Protein AF-A0A6I2WHB7-F1 (afdb_monomer_lite)

Radius of gyration: 14.69 Å; chains: 1; bounding box: 40×32×26 Å

Secondary structure (DSSP, 8-state):
-----------S--------HHHHHHHHHHHHHHHS-HHHHHHHHHHH-EE-TTS-EEPP--

Structure (mmCIF, N/CA/C/O backbone):
data_AF-A0A6I2WHB7-F1
#
_entry.id   AF-A0A6I2WHB7-F1
#
loop_
_atom_site.group_PDB
_atom_site.id
_atom_site.type_symbol
_atom_site.label_atom_id
_atom_site.label_alt_id
_atom_site.label_comp_id
_atom_site.label_asym_id
_atom_site.label_entity_id
_atom_site.label_seq_id
_atom_site.pdbx_PDB_ins_code
_atom_site.Cartn_x
_atom_site.Cartn_y
_atom_site.Cartn_z
_atom_site.occupancy
_atom_site.B_iso_or_equiv
_atom_site.auth_seq_id
_atom_site.auth_comp_id
_atom_site.auth_asym_id
_atom_site.auth_atom_id
_atom_site.pdbx_PDB_model_num
ATOM 1 N N . MET A 1 1 ? -25.459 -1.319 11.668 1.00 54.50 1 MET A N 1
ATOM 2 C CA . MET A 1 1 ? -25.347 -2.792 11.790 1.00 54.50 1 MET A CA 1
ATOM 3 C C . MET A 1 1 ? -24.064 -3.205 11.083 1.00 54.50 1 MET A C 1
ATOM 5 O O . MET A 1 1 ? -23.936 -2.817 9.930 1.00 54.50 1 MET A O 1
ATOM 9 N N . PRO A 1 2 ? -23.094 -3.884 11.720 1.00 57.31 2 PRO A N 1
ATOM 10 C CA . PRO A 1 2 ? -21.882 -4.291 11.013 1.00 57.31 2 PRO A CA 1
ATOM 11 C C . PRO A 1 2 ? -22.207 -5.453 10.064 1.00 57.31 2 PRO A C 1
ATOM 13 O O . PRO A 1 2 ? -22.860 -6.421 10.461 1.00 57.31 2 PRO A O 1
ATOM 16 N N . SER A 1 3 ? -21.794 -5.335 8.802 1.00 67.88 3 SER A N 1
ATOM 17 C CA . SER A 1 3 ? -21.892 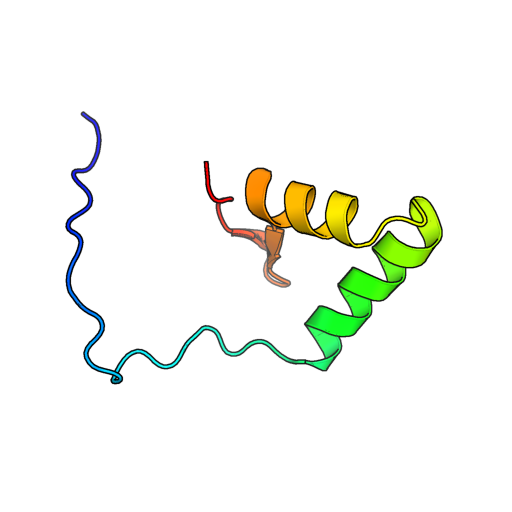-6.399 7.803 1.00 67.88 3 SER A CA 1
ATOM 18 C C . SER A 1 3 ? -21.077 -7.601 8.275 1.00 67.88 3 SER A C 1
ATOM 20 O O . SER A 1 3 ? -19.878 -7.484 8.523 1.00 67.88 3 SER A O 1
ATOM 22 N N . LYS A 1 4 ? -21.721 -8.756 8.443 1.00 78.12 4 LYS A N 1
ATOM 23 C CA . LYS A 1 4 ? -21.030 -9.985 8.840 1.00 78.12 4 LYS A CA 1
ATOM 24 C C . LYS A 1 4 ? -20.197 -10.486 7.663 1.00 78.12 4 LYS A C 1
ATOM 26 O O . LYS A 1 4 ? -20.755 -10.887 6.646 1.00 78.12 4 LYS A O 1
ATOM 31 N N . PHE A 1 5 ? -18.878 -10.475 7.811 1.00 80.00 5 PHE A N 1
ATOM 32 C CA . PHE A 1 5 ? -17.980 -11.134 6.869 1.00 80.00 5 PHE A CA 1
ATOM 33 C C . PHE A 1 5 ? -18.024 -12.643 7.110 1.00 80.00 5 PHE A C 1
ATOM 35 O O . PHE A 1 5 ? -17.992 -13.098 8.254 1.00 80.00 5 PHE A O 1
ATOM 42 N N . THR A 1 6 ? -18.137 -13.415 6.031 1.00 76.44 6 THR A N 1
ATOM 43 C CA . THR A 1 6 ? -18.108 -14.879 6.078 1.00 76.44 6 THR A CA 1
ATOM 44 C C . THR A 1 6 ? -16.825 -15.335 5.409 1.00 76.44 6 THR A C 1
ATOM 46 O O . THR A 1 6 ? -16.585 -15.012 4.250 1.00 76.44 6 THR A O 1
ATOM 49 N N . TYR A 1 7 ? -15.994 -16.055 6.156 1.00 80.06 7 TYR A N 1
ATOM 50 C CA . TYR A 1 7 ? -14.732 -16.587 5.665 1.00 80.06 7 TYR A CA 1
ATOM 51 C C . TYR A 1 7 ? -14.943 -18.016 5.175 1.00 80.06 7 TYR A C 1
ATOM 53 O O . TYR A 1 7 ? -15.579 -18.827 5.850 1.00 80.06 7 TYR A O 1
ATOM 61 N N . SER A 1 8 ? -14.383 -18.335 4.016 1.00 80.69 8 SER A N 1
ATOM 62 C CA . SER A 1 8 ? -14.350 -19.687 3.469 1.00 80.69 8 SER A CA 1
ATOM 63 C C . SER A 1 8 ? -12.931 -20.039 3.050 1.00 80.69 8 SER A C 1
ATOM 65 O O . SER A 1 8 ? -12.098 -19.167 2.800 1.00 80.69 8 SER A O 1
ATOM 67 N N . ARG A 1 9 ? -12.642 -21.340 2.976 1.00 84.62 9 ARG A N 1
ATOM 68 C CA . ARG A 1 9 ? -11.375 -21.819 2.422 1.00 84.62 9 ARG A CA 1
ATOM 69 C C . ARG A 1 9 ? -11.309 -21.458 0.936 1.00 84.62 9 ARG A C 1
ATOM 71 O O . ARG A 1 9 ? -12.310 -21.585 0.236 1.00 84.62 9 ARG A O 1
ATOM 78 N N . TRP A 1 10 ? -10.141 -21.017 0.482 1.00 81.38 10 TRP A N 1
ATOM 79 C CA . TRP A 1 10 ? -9.904 -20.705 -0.925 1.00 81.38 10 TRP A CA 1
ATOM 80 C C . TRP A 1 10 ? -9.927 -21.989 -1.761 1.00 81.38 10 TRP A C 1
ATOM 82 O O . TRP A 1 10 ? -9.281 -22.973 -1.403 1.00 81.38 10 TRP A O 1
ATOM 92 N N . ASP A 1 11 ? -10.686 -21.975 -2.853 1.00 86.25 11 ASP A N 1
ATOM 93 C CA . ASP A 1 11 ? -10.883 -23.108 -3.764 1.00 86.25 11 ASP A CA 1
ATOM 94 C C . ASP A 1 11 ? -10.003 -23.023 -5.025 1.00 86.25 11 ASP A C 1
ATOM 96 O O . ASP A 1 11 ? -10.173 -23.800 -5.961 1.00 86.25 11 ASP A O 1
ATOM 100 N N . GLY A 1 12 ? -9.066 -22.069 -5.063 1.00 80.94 12 GLY A N 1
ATOM 101 C CA . GLY A 1 12 ? -8.162 -21.845 -6.192 1.00 80.94 12 GLY A CA 1
ATOM 102 C C . GLY A 1 12 ? -8.805 -21.157 -7.401 1.00 80.94 12 GLY A C 1
ATOM 103 O O . GLY A 1 12 ? -8.090 -20.791 -8.329 1.00 80.94 12 GLY A O 1
ATOM 104 N N . SER A 1 13 ? -10.127 -20.945 -7.404 1.00 80.38 13 SER A N 1
ATOM 105 C CA . SER A 1 13 ? -10.846 -20.334 -8.533 1.00 80.38 13 SER A CA 1
ATOM 106 C C . SER A 1 13 ? -10.755 -18.807 -8.552 1.00 80.38 13 SER A C 1
ATOM 108 O O . SER A 1 13 ? -10.903 -18.181 -9.606 1.00 80.38 13 SER A O 1
ATOM 110 N N . GLN A 1 14 ? -10.494 -18.192 -7.396 1.00 79.44 14 GLN A N 1
ATOM 111 C CA . GLN A 1 14 ? -10.305 -16.748 -7.311 1.00 79.44 14 GLN A CA 1
ATOM 112 C C . GLN A 1 14 ? -8.959 -16.400 -7.935 1.00 79.44 14 GLN A C 1
ATOM 114 O O . GLN A 1 14 ? -7.906 -16.529 -7.312 1.00 79.44 14 GLN A O 1
ATOM 119 N N . ARG A 1 15 ? -9.015 -15.965 -9.192 1.00 69.19 15 ARG A N 1
ATOM 120 C CA . ARG A 1 15 ? -7.948 -15.180 -9.801 1.00 69.19 15 ARG A CA 1
ATOM 121 C C . ARG A 1 15 ? -7.867 -13.883 -8.998 1.00 69.19 15 ARG A C 1
ATOM 123 O O . ARG A 1 15 ? -8.894 -13.236 -8.795 1.00 69.19 15 ARG A O 1
ATOM 130 N N . GLY A 1 16 ? -6.691 -13.586 -8.450 1.00 6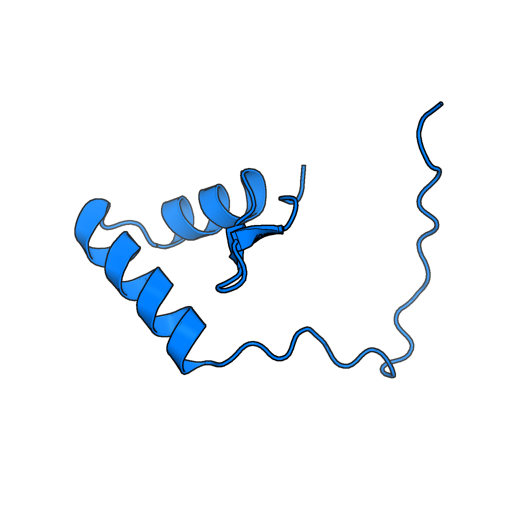5.81 16 GLY A N 1
ATOM 131 C CA . GLY A 1 16 ? -6.460 -12.351 -7.704 1.00 65.81 16 GLY A CA 1
ATOM 132 C C . GLY A 1 16 ? -6.710 -11.116 -8.570 1.00 65.81 16 GLY A C 1
ATOM 133 O O . GLY A 1 16 ? -7.042 -11.220 -9.750 1.00 65.81 16 GLY A O 1
ATOM 134 N N . PHE A 1 17 ? -6.548 -9.942 -7.972 1.00 63.84 17 PHE A N 1
ATOM 135 C CA . PHE A 1 17 ? -6.561 -8.682 -8.709 1.00 63.84 17 PHE A CA 1
ATOM 136 C C . PHE A 1 17 ? -5.561 -8.761 -9.875 1.00 63.84 17 PHE A C 1
ATOM 138 O O . PHE A 1 17 ? -4.471 -9.310 -9.692 1.00 63.84 17 PHE A O 1
ATOM 145 N N . ASP A 1 18 ? -5.938 -8.246 -11.051 1.00 60.81 18 ASP A N 1
ATOM 146 C CA . ASP A 1 18 ? -5.027 -8.061 -12.190 1.00 60.81 18 ASP A CA 1
ATOM 147 C C . ASP A 1 18 ? -4.040 -6.955 -11.791 1.00 60.81 18 ASP A C 1
ATOM 149 O O . ASP A 1 18 ? -4.232 -5.768 -12.050 1.00 60.81 18 ASP A O 1
ATOM 153 N N . LEU A 1 19 ? -3.055 -7.344 -10.986 1.00 59.00 19 LEU A N 1
ATOM 154 C CA . LEU A 1 19 ? -1.989 -6.481 -10.514 1.00 59.00 19 LEU A CA 1
ATOM 155 C C . LEU A 1 19 ? -1.047 -6.302 -11.694 1.00 59.00 19 LEU A C 1
ATOM 157 O O . LEU A 1 19 ? -0.167 -7.130 -11.924 1.00 59.00 19 LEU A O 1
ATOM 161 N N . ASP A 1 20 ? -1.282 -5.239 -12.457 1.00 70.19 20 ASP A N 1
ATOM 162 C CA . ASP A 1 20 ? -0.345 -4.784 -13.468 1.00 70.19 20 ASP A CA 1
ATOM 163 C C . ASP A 1 20 ? 1.004 -4.515 -12.785 1.00 70.19 20 ASP A C 1
ATOM 165 O O . ASP A 1 20 ? 1.143 -3.618 -11.945 1.00 70.19 20 ASP A O 1
ATOM 169 N N . ALA A 1 21 ? 1.983 -5.367 -13.088 1.00 67.00 21 ALA A N 1
ATOM 170 C CA . ALA A 1 21 ? 3.286 -5.365 -12.440 1.00 67.00 21 ALA A CA 1
ATOM 171 C C . ALA A 1 21 ? 4.006 -4.021 -12.623 1.00 67.00 21 ALA A C 1
ATOM 173 O O . ALA A 1 21 ? 4.756 -3.603 -11.740 1.00 67.00 21 ALA A O 1
ATOM 174 N N . GLU A 1 22 ? 3.750 -3.329 -13.734 1.00 64.62 22 GLU A N 1
ATOM 175 C CA . GLU A 1 22 ? 4.302 -2.005 -14.016 1.00 64.62 22 GLU A CA 1
ATOM 176 C C . GLU A 1 22 ? 3.695 -0.915 -13.126 1.00 64.62 22 GLU A C 1
ATOM 178 O O . GLU A 1 22 ? 4.438 -0.085 -12.598 1.00 64.62 22 GLU A O 1
ATOM 183 N N . GLY A 1 23 ? 2.386 -0.959 -12.863 1.00 72.88 23 GLY A N 1
ATOM 184 C CA . GLY A 1 23 ? 1.737 -0.049 -11.914 1.00 72.88 23 GLY A CA 1
ATOM 185 C C . GLY A 1 23 ? 2.248 -0.242 -10.483 1.00 72.88 23 GLY A C 1
ATOM 186 O O . GLY A 1 23 ? 2.554 0.726 -9.787 1.00 72.88 23 GLY A O 1
ATOM 187 N N . LEU A 1 24 ? 2.433 -1.501 -10.075 1.00 74.00 24 LEU A N 1
ATOM 188 C CA . LEU A 1 24 ? 2.906 -1.852 -8.735 1.00 74.00 24 LEU A CA 1
ATOM 189 C C . LEU A 1 24 ? 4.361 -1.421 -8.492 1.00 74.00 24 LEU A C 1
ATOM 191 O O . LEU A 1 24 ? 4.707 -0.954 -7.407 1.00 74.00 24 LEU A O 1
ATOM 195 N N . LEU A 1 25 ? 5.218 -1.564 -9.505 1.00 72.44 25 LEU A N 1
ATOM 196 C CA . LEU A 1 25 ? 6.612 -1.124 -9.440 1.00 72.44 25 LEU A CA 1
ATOM 197 C C . LEU A 1 25 ? 6.746 0.403 -9.482 1.00 72.44 25 LEU A C 1
ATOM 199 O O . LEU A 1 25 ? 7.631 0.934 -8.812 1.00 72.44 25 LEU A O 1
ATOM 203 N N . GLY A 1 26 ? 5.880 1.104 -10.220 1.00 74.81 26 GLY A N 1
ATOM 204 C CA . GLY A 1 26 ? 5.856 2.568 -10.253 1.00 74.81 26 GLY A CA 1
ATOM 205 C C . GLY A 1 26 ? 5.531 3.173 -8.887 1.00 74.81 26 GLY A C 1
ATOM 206 O O . GLY A 1 26 ? 6.248 4.050 -8.412 1.00 74.81 26 GLY A O 1
ATOM 207 N N . GLU A 1 27 ? 4.514 2.639 -8.212 1.00 66.31 27 GLU A N 1
ATOM 208 C CA . GLU A 1 27 ? 4.106 3.133 -6.894 1.00 66.31 27 GLU A CA 1
ATOM 209 C C . GLU A 1 27 ? 5.142 2.799 -5.801 1.00 66.31 27 GLU A C 1
ATOM 211 O O . GLU A 1 27 ? 5.464 3.638 -4.960 1.00 66.31 27 GLU A O 1
ATOM 216 N N . LEU A 1 28 ? 5.755 1.606 -5.856 1.00 64.75 28 LEU A N 1
ATOM 217 C CA . LEU A 1 28 ? 6.869 1.233 -4.972 1.00 64.75 28 LEU A CA 1
ATOM 218 C C . LEU A 1 28 ? 8.102 2.123 -5.163 1.00 64.75 28 LEU A C 1
ATOM 220 O O . LEU A 1 28 ? 8.804 2.399 -4.189 1.00 64.75 28 LEU A O 1
ATOM 224 N N . ALA A 1 29 ? 8.396 2.538 -6.397 1.00 63.94 29 ALA A N 1
ATOM 225 C CA . ALA A 1 29 ? 9.543 3.386 -6.711 1.00 63.94 29 ALA A CA 1
ATOM 226 C C . ALA A 1 29 ? 9.377 4.818 -6.172 1.00 63.94 29 ALA A C 1
ATOM 228 O O . ALA A 1 29 ? 10.341 5.381 -5.644 1.00 63.94 29 ALA A O 1
ATOM 229 N N . ASP A 1 30 ? 8.165 5.374 -6.246 1.00 62.16 30 ASP A N 1
ATOM 230 C CA . ASP A 1 30 ? 7.855 6.696 -5.691 1.00 62.16 30 ASP A CA 1
ATOM 231 C C . ASP A 1 30 ? 7.979 6.711 -4.154 1.00 62.16 30 ASP A C 1
ATOM 233 O O . ASP A 1 30 ? 8.561 7.642 -3.587 1.00 62.16 30 ASP A O 1
ATOM 237 N N . ASP A 1 31 ? 7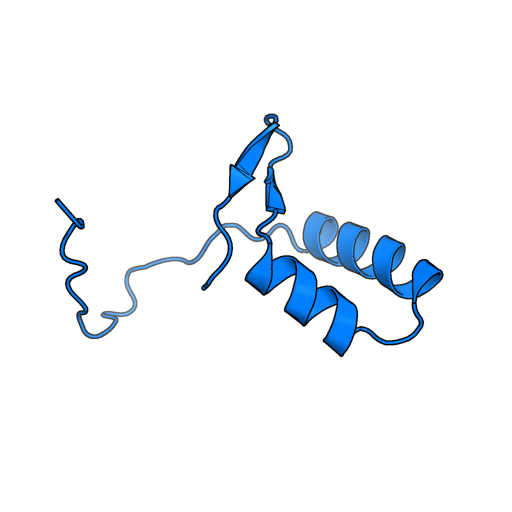.552 5.643 -3.470 1.00 55.75 31 ASP A N 1
ATOM 238 C CA . ASP A 1 31 ? 7.687 5.514 -2.008 1.00 55.75 31 ASP A CA 1
ATOM 239 C C . ASP A 1 31 ? 9.125 5.166 -1.556 1.00 55.75 31 ASP A C 1
ATOM 241 O O . ASP A 1 31 ? 9.587 5.606 -0.493 1.00 55.75 31 ASP A O 1
ATOM 245 N N . LEU A 1 32 ? 9.879 4.427 -2.381 1.00 53.53 32 LEU A N 1
ATOM 246 C CA . LEU A 1 32 ? 11.303 4.119 -2.175 1.00 53.53 32 LEU A CA 1
ATOM 247 C C . LEU A 1 32 ? 12.168 5.384 -2.086 1.00 53.53 32 LEU A C 1
ATOM 249 O O . LEU A 1 32 ? 13.090 5.439 -1.268 1.00 53.53 32 LEU A O 1
ATOM 253 N N . LEU A 1 33 ? 11.865 6.397 -2.904 1.00 57.97 33 LEU A N 1
ATOM 254 C CA . LEU A 1 33 ? 12.599 7.665 -2.946 1.00 57.97 33 LEU A CA 1
ATOM 255 C C . LEU A 1 33 ? 12.315 8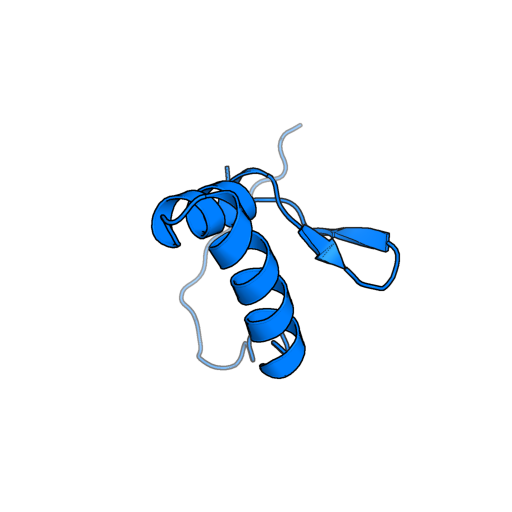.571 -1.740 1.00 57.97 33 LEU A C 1
ATOM 257 O O . LEU A 1 33 ? 13.164 9.395 -1.395 1.00 57.97 33 LEU A O 1
ATOM 261 N N . TYR A 1 34 ? 11.160 8.427 -1.084 1.00 54.16 34 TYR A N 1
ATOM 262 C CA . TYR A 1 34 ? 10.737 9.360 -0.038 1.00 54.16 34 TYR A CA 1
ATOM 263 C C . TYR A 1 34 ? 11.101 8.907 1.388 1.00 54.16 34 TYR A C 1
ATOM 265 O O . TYR A 1 34 ? 11.351 9.755 2.250 1.00 54.16 34 TYR A O 1
ATOM 273 N N . HIS A 1 35 ? 11.187 7.595 1.662 1.00 55.16 35 HIS A N 1
ATOM 274 C CA . HIS A 1 35 ? 11.348 7.101 3.042 1.00 55.16 35 HIS A CA 1
ATOM 275 C C . HIS A 1 35 ? 12.412 6.018 3.282 1.00 55.16 35 HIS A C 1
ATOM 277 O O . HIS A 1 35 ? 12.710 5.737 4.441 1.00 55.16 35 HIS A O 1
ATOM 283 N N . GLY A 1 36 ? 13.033 5.435 2.249 1.00 58.94 36 GLY A N 1
ATOM 284 C CA . GLY A 1 36 ? 14.156 4.494 2.418 1.00 58.94 36 GLY A CA 1
ATOM 285 C C . GLY A 1 36 ? 13.830 3.173 3.138 1.00 58.94 36 GLY A C 1
ATOM 286 O O . GLY A 1 36 ? 14.716 2.338 3.307 1.00 58.94 36 GLY A O 1
ATOM 287 N N . ASP A 1 37 ? 12.575 2.951 3.532 1.00 73.44 37 ASP A N 1
ATOM 288 C CA . ASP A 1 37 ? 12.096 1.714 4.145 1.00 73.44 37 ASP A CA 1
ATOM 289 C C . ASP A 1 37 ? 10.804 1.245 3.461 1.00 73.44 37 ASP A C 1
ATOM 291 O O . ASP A 1 37 ? 9.687 1.618 3.827 1.00 73.44 37 ASP A O 1
ATOM 295 N N . VAL A 1 38 ? 10.979 0.367 2.474 1.00 66.88 38 VAL A N 1
ATOM 296 C CA . VAL A 1 38 ? 9.916 -0.279 1.684 1.00 66.88 38 VAL A CA 1
ATOM 297 C C . VAL A 1 38 ? 8.875 -0.979 2.555 1.00 66.88 38 VAL A C 1
ATOM 299 O O . VAL A 1 38 ? 7.691 -0.990 2.223 1.00 66.88 38 VAL A O 1
ATOM 302 N N . ASN A 1 39 ? 9.282 -1.555 3.690 1.00 73.62 39 ASN A N 1
ATOM 303 C CA . ASN A 1 39 ? 8.347 -2.263 4.562 1.00 73.62 39 ASN A CA 1
ATOM 304 C C . ASN A 1 39 ? 7.397 -1.296 5.265 1.00 73.62 39 ASN A C 1
ATOM 306 O O . ASN A 1 39 ? 6.260 -1.664 5.566 1.00 73.62 39 ASN A O 1
ATOM 310 N N . SER A 1 40 ? 7.859 -0.082 5.558 1.00 76.06 40 SER A N 1
ATOM 311 C CA . SER A 1 40 ? 7.037 0.949 6.186 1.00 76.06 40 SER A CA 1
ATOM 312 C C . SER A 1 40 ? 6.011 1.533 5.204 1.00 76.06 40 SER A C 1
ATOM 314 O O . SER A 1 40 ? 4.834 1.631 5.554 1.00 76.06 40 SER A O 1
ATOM 316 N N . ALA A 1 41 ? 6.429 1.792 3.962 1.00 75.38 41 ALA A N 1
ATOM 317 C CA . ALA A 1 41 ? 5.583 2.210 2.844 1.00 75.38 41 ALA A CA 1
ATOM 318 C C . ALA A 1 41 ? 4.481 1.182 2.537 1.00 75.38 41 ALA A C 1
ATOM 320 O O . ALA A 1 41 ? 3.290 1.485 2.630 1.00 75.38 41 ALA A O 1
ATOM 321 N N . LEU A 1 42 ? 4.866 -0.081 2.316 1.00 78.81 42 LEU A N 1
ATOM 322 C CA . LEU A 1 42 ? 3.926 -1.165 2.027 1.00 78.81 42 LEU A CA 1
ATOM 323 C C . LEU A 1 42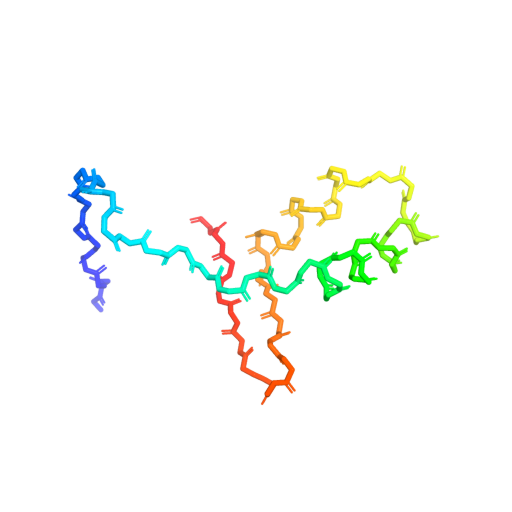 ? 2.907 -1.362 3.158 1.00 78.81 42 LEU A C 1
ATOM 325 O O . LEU A 1 42 ? 1.716 -1.545 2.914 1.00 78.81 42 LEU A O 1
ATOM 329 N N . ARG A 1 43 ? 3.354 -1.290 4.417 1.00 81.88 43 ARG A N 1
ATOM 330 C CA . ARG A 1 43 ? 2.469 -1.433 5.581 1.00 81.88 43 ARG A CA 1
ATOM 331 C C . ARG A 1 43 ? 1.458 -0.294 5.670 1.00 81.88 43 ARG A C 1
ATOM 333 O O . ARG A 1 43 ? 0.314 -0.542 6.037 1.00 81.88 43 ARG A O 1
ATOM 340 N N . LYS A 1 44 ? 1.866 0.927 5.327 1.00 79.00 44 LYS A N 1
ATOM 341 C CA . LYS A 1 44 ? 0.997 2.104 5.317 1.00 79.00 44 LYS A CA 1
ATOM 342 C C . LYS A 1 44 ? -0.037 2.027 4.196 1.00 79.00 44 LYS A C 1
ATOM 344 O O . LYS A 1 44 ? -1.219 2.207 4.456 1.00 79.00 44 LYS A O 1
ATOM 349 N N . LEU A 1 45 ? 0.383 1.633 2.997 1.00 81.69 45 LEU A N 1
ATOM 350 C CA . LEU A 1 45 ? -0.494 1.403 1.848 1.00 81.69 45 LEU A CA 1
ATOM 351 C C . LEU A 1 45 ? -1.530 0.297 2.119 1.00 81.69 45 LEU A C 1
ATOM 353 O O . LEU A 1 45 ? -2.716 0.464 1.840 1.00 81.69 45 LEU A O 1
ATOM 357 N N . MET A 1 46 ? -1.122 -0.799 2.767 1.00 81.12 46 MET A N 1
ATOM 358 C CA . MET A 1 46 ? -2.052 -1.849 3.195 1.00 81.12 46 MET A CA 1
ATOM 359 C C . MET A 1 46 ? -3.035 -1.381 4.284 1.00 81.12 46 MET A C 1
ATOM 361 O O . MET A 1 46 ? -4.154 -1.887 4.320 1.00 81.12 46 MET A O 1
ATOM 365 N N . GLN A 1 47 ? -2.647 -0.445 5.160 1.00 81.88 47 GLN A N 1
ATOM 366 C CA . GLN A 1 47 ? -3.486 0.071 6.255 1.00 81.88 47 GLN A CA 1
ATOM 367 C C . GLN A 1 47 ? -4.465 1.163 5.810 1.00 81.88 47 GLN A C 1
ATOM 369 O O . GLN A 1 47 ? -5.635 1.139 6.200 1.00 81.88 47 GLN A O 1
ATOM 374 N N . ASP A 1 48 ? -3.993 2.117 5.011 1.00 80.31 48 ASP A N 1
ATOM 375 C CA . ASP A 1 48 ? -4.762 3.293 4.598 1.00 80.31 48 ASP A CA 1
ATOM 376 C C . ASP A 1 48 ? -5.605 3.018 3.343 1.00 80.31 48 ASP A C 1
ATOM 378 O O . ASP A 1 48 ? -6.620 3.685 3.110 1.00 80.31 48 ASP A O 1
ATOM 382 N N . GLY A 1 49 ? -5.245 1.978 2.586 1.00 78.00 49 GLY A N 1
ATOM 383 C CA . GLY A 1 49 ? -5.836 1.691 1.290 1.00 78.00 49 GLY A CA 1
ATOM 384 C C . GLY A 1 49 ? -5.242 2.569 0.192 1.00 78.00 49 GLY A C 1
ATOM 385 O O . GLY A 1 49 ? -4.430 3.457 0.441 1.00 78.00 49 GLY A O 1
ATOM 386 N N . MET A 1 50 ? -5.655 2.314 -1.043 1.00 82.25 50 MET A N 1
ATOM 387 C CA . MET A 1 50 ? -5.067 2.922 -2.237 1.00 82.25 50 MET A CA 1
ATOM 388 C C . MET A 1 50 ? -6.160 3.538 -3.111 1.00 82.25 50 MET A C 1
ATOM 390 O O . MET A 1 50 ? -7.343 3.214 -2.966 1.00 82.25 50 MET A O 1
ATOM 394 N N . ARG A 1 51 ? -5.795 4.453 -4.007 1.00 74.38 51 ARG A N 1
ATOM 395 C CA . ARG A 1 51 ? -6.715 4.972 -5.023 1.00 74.38 51 ARG A CA 1
ATOM 396 C C . ARG A 1 51 ? -6.406 4.311 -6.355 1.00 74.38 51 ARG A C 1
ATOM 398 O O . ARG A 1 51 ? -5.276 4.394 -6.814 1.00 74.38 51 ARG A O 1
ATOM 405 N N . ASP A 1 52 ? -7.416 3.701 -6.962 1.00 71.06 52 ASP A N 1
ATOM 406 C CA . ASP A 1 52 ? -7.322 3.224 -8.341 1.00 71.06 52 ASP A CA 1
ATOM 407 C C . ASP A 1 52 ? -7.179 4.417 -9.307 1.00 71.06 52 ASP A C 1
ATOM 409 O O . ASP A 1 52 ? -7.569 5.545 -8.990 1.00 71.06 52 ASP A O 1
ATOM 413 N N . MET A 1 53 ? -6.666 4.166 -10.511 1.00 63.22 53 MET A N 1
ATOM 414 C CA . MET A 1 53 ? -6.535 5.130 -11.609 1.00 63.22 53 MET A CA 1
ATOM 415 C C . MET A 1 53 ? -7.871 5.785 -11.990 1.00 63.22 53 MET A C 1
ATOM 417 O O . MET A 1 53 ? -7.895 6.902 -12.505 1.00 63.22 53 MET A O 1
ATOM 421 N N . ASN A 1 54 ? -8.988 5.125 -11.680 1.00 73.19 54 ASN A N 1
ATOM 422 C CA . ASN A 1 54 ? -10.34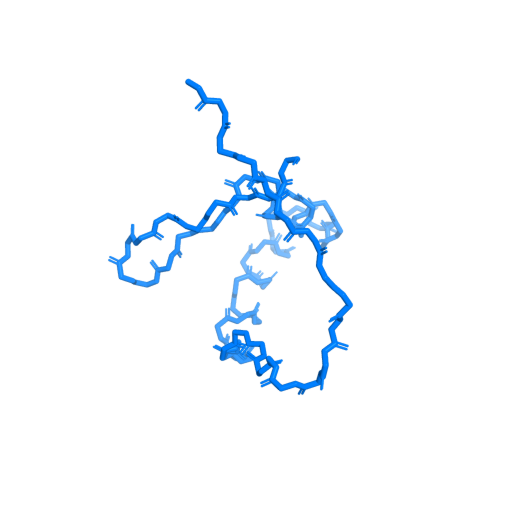0 5.653 -11.857 1.00 73.19 54 ASN A CA 1
ATOM 423 C C . ASN A 1 54 ? -10.784 6.610 -10.728 1.00 73.19 54 ASN A C 1
ATOM 425 O O . ASN A 1 54 ? -11.883 7.159 -10.770 1.00 73.19 54 ASN A O 1
ATOM 429 N N . GLY A 1 55 ? -9.939 6.836 -9.716 1.00 71.44 55 GLY A N 1
ATOM 430 C CA . GLY A 1 55 ? -10.221 7.672 -8.545 1.00 71.44 55 GLY A CA 1
ATOM 431 C C . GLY A 1 55 ? -10.976 6.953 -7.421 1.00 71.44 55 GLY A C 1
ATOM 432 O O . GLY A 1 55 ? -11.244 7.561 -6.376 1.00 71.44 55 GLY A O 1
ATOM 433 N N . ASP A 1 56 ? -11.286 5.669 -7.607 1.00 75.00 56 ASP A N 1
ATOM 434 C CA . ASP A 1 56 ? -12.007 4.847 -6.643 1.00 75.00 56 ASP A CA 1
ATOM 435 C C . ASP A 1 56 ? -11.121 4.460 -5.458 1.00 75.00 56 ASP A C 1
ATOM 437 O O . ASP A 1 56 ? -9.942 4.131 -5.596 1.00 75.00 56 ASP A O 1
ATOM 441 N N . ARG A 1 57 ? -11.689 4.533 -4.249 1.00 72.81 57 ARG A N 1
ATOM 442 C CA . ARG A 1 57 ? -10.953 4.278 -3.007 1.00 72.81 57 ARG A CA 1
ATOM 443 C C . ARG A 1 57 ? -11.019 2.791 -2.664 1.00 72.81 57 ARG A C 1
ATOM 445 O O . ARG A 1 57 ? -12.066 2.299 -2.246 1.00 72.81 57 ARG A O 1
ATOM 452 N N . ILE A 1 58 ? -9.892 2.103 -2.785 1.00 80.56 58 ILE A N 1
ATOM 453 C CA . ILE A 1 58 ? -9.710 0.729 -2.324 1.00 80.56 58 ILE A CA 1
ATOM 454 C C . ILE A 1 58 ? -9.499 0.781 -0.811 1.00 80.56 58 ILE A C 1
ATOM 456 O O . ILE A 1 58 ? -8.580 1.439 -0.327 1.00 80.56 58 ILE A O 1
ATOM 460 N N . ALA A 1 59 ? -10.379 0.134 -0.047 1.00 74.50 59 ALA A N 1
ATOM 461 C CA . ALA A 1 59 ? -10.295 0.141 1.409 1.00 74.50 59 ALA A CA 1
ATOM 462 C C . ALA A 1 59 ? -9.083 -0.668 1.899 1.00 74.50 59 ALA A C 1
ATOM 464 O O . ALA A 1 59 ? -8.895 -1.814 1.492 1.00 74.50 59 ALA A O 1
ATOM 465 N N . GLY A 1 60 ? -8.294 -0.070 2.795 1.00 76.75 60 GLY A N 1
ATOM 466 C CA . GLY A 1 60 ? -7.194 -0.746 3.478 1.00 76.75 60 GLY A CA 1
ATOM 467 C C . GLY A 1 60 ? -7.672 -1.858 4.415 1.00 76.75 60 GLY A C 1
ATOM 468 O O . GLY A 1 60 ? -8.822 -1.885 4.865 1.00 76.75 60 GLY A O 1
ATOM 469 N N . MET A 1 61 ? -6.766 -2.781 4.719 1.00 71.69 61 MET A N 1
ATOM 470 C CA . MET A 1 61 ? -6.966 -3.859 5.681 1.00 71.69 61 MET A CA 1
ATOM 471 C C . MET A 1 61 ? -6.723 -3.320 7.096 1.00 71.69 61 MET A C 1
ATOM 473 O O . MET A 1 61 ? -5.578 -3.139 7.511 1.00 71.69 61 MET A O 1
ATOM 477 N N . ARG A 1 62 ? -7.809 -3.044 7.826 1.00 61.72 62 ARG A N 1
ATOM 478 C CA . ARG A 1 62 ? -7.790 -2.771 9.273 1.00 61.72 62 ARG A CA 1
ATOM 479 C C . ARG A 1 62 ? -8.055 -4.027 10.086 1.00 61.72 62 ARG A C 1
ATOM 481 O O . ARG A 1 62 ? -8.957 -4.796 9.687 1.00 61.72 62 ARG A O 1
#

Sequence (62 aa):
MPSKFTYSRWDGSQRGFDLDAEGLLGELADDLLYHGDVNSALRKLMQDGMRDMNGDRIAGMR

Foldseek 3Di:
DDDDDDDDDDPVPDDDPPPPVVVVVVQLVVVCVPPVDSVVVVVVCQQCDDADPVRDGGHHDD

pLDDT: mean 71.48, std 8.8, range [53.53, 86.25]